Protein AF-A0A382UZP8-F1 (afdb_monomer)

Structure (mmCIF, N/CA/C/O backbone):
data_AF-A0A382UZP8-F1
#
_entry.id   AF-A0A382UZP8-F1
#
loop_
_atom_site.group_PDB
_atom_site.id
_atom_site.type_symbol
_atom_site.label_atom_id
_atom_site.label_alt_id
_atom_site.label_comp_id
_atom_site.label_asym_id
_atom_site.label_entity_id
_atom_site.label_seq_id
_atom_site.pdbx_PDB_ins_code
_atom_site.Cartn_x
_atom_site.Cartn_y
_atom_site.Cartn_z
_atom_site.occupancy
_atom_site.B_iso_or_equiv
_atom_site.auth_seq_id
_atom_site.auth_comp_id
_atom_site.auth_asym_id
_atom_site.auth_atom_id
_atom_site.pdbx_PDB_model_num
ATOM 1 N N . ARG A 1 1 ? -20.992 -8.681 -18.036 1.00 63.59 1 ARG A N 1
ATOM 2 C CA . ARG A 1 1 ? -21.407 -8.002 -19.292 1.00 63.59 1 ARG A CA 1
ATOM 3 C C . ARG A 1 1 ? -20.476 -8.303 -20.474 1.00 63.59 1 ARG A C 1
ATOM 5 O O . ARG A 1 1 ? -20.989 -8.377 -21.576 1.00 63.59 1 ARG A O 1
ATOM 12 N N . TYR A 1 2 ? -19.179 -8.567 -20.270 1.00 78.81 2 TYR A N 1
ATOM 13 C CA . TYR A 1 2 ? -18.220 -8.864 -21.356 1.00 78.81 2 TYR A CA 1
ATOM 14 C C . TYR A 1 2 ? -17.790 -10.336 -21.468 1.00 78.81 2 TYR A C 1
ATOM 16 O O . TYR A 1 2 ? -16.870 -10.645 -22.210 1.00 78.81 2 TYR A O 1
ATOM 24 N N . SER A 1 3 ? -18.442 -11.258 -20.752 1.00 71.94 3 SER A N 1
ATOM 25 C CA . SER A 1 3 ? -18.090 -12.687 -20.781 1.00 71.94 3 SER A CA 1
ATOM 26 C C . SER A 1 3 ? -18.208 -13.309 -22.175 1.00 71.94 3 SER A C 1
ATOM 28 O O . SER A 1 3 ? -17.442 -14.199 -22.498 1.00 71.94 3 SER A O 1
ATOM 30 N N . HIS A 1 4 ? -19.106 -12.791 -23.016 1.00 79.94 4 HIS A N 1
ATOM 31 C CA . HIS A 1 4 ? -19.279 -13.215 -24.409 1.00 79.94 4 HIS A CA 1
ATOM 32 C C . HIS A 1 4 ? -18.134 -12.793 -25.347 1.00 79.94 4 HIS A C 1
ATOM 34 O O . HIS A 1 4 ? -18.096 -13.238 -26.487 1.00 79.94 4 HIS A O 1
ATOM 40 N N . LEU A 1 5 ? -17.242 -11.900 -24.904 1.00 82.94 5 LEU A N 1
ATOM 41 C CA . LEU A 1 5 ? -16.055 -11.491 -25.662 1.00 82.94 5 LEU A CA 1
ATOM 42 C C . LEU A 1 5 ? -14.826 -12.330 -25.306 1.00 82.94 5 LEU A C 1
ATOM 44 O O . LEU A 1 5 ? -13.782 -12.160 -25.928 1.00 82.94 5 LEU A O 1
ATOM 48 N N . VAL A 1 6 ? -14.924 -13.185 -24.286 1.00 75.38 6 VAL A N 1
ATOM 49 C CA . VAL A 1 6 ? -13.841 -14.081 -23.887 1.00 75.38 6 VAL A CA 1
ATOM 50 C C . VAL A 1 6 ? -13.961 -15.336 -24.751 1.00 75.38 6 VAL A C 1
ATOM 52 O O . VAL A 1 6 ? -14.982 -16.013 -24.649 1.00 75.38 6 VAL A O 1
ATOM 55 N N . PRO A 1 7 ? -12.973 -15.641 -25.611 1.00 80.69 7 PRO A N 1
ATOM 56 C CA . PRO A 1 7 ? -12.988 -16.872 -26.392 1.00 80.69 7 PRO A CA 1
ATOM 57 C C . PRO A 1 7 ? -13.075 -18.092 -25.472 1.00 80.69 7 PRO A C 1
ATOM 59 O O . PRO A 1 7 ? -12.427 -18.108 -24.425 1.00 80.69 7 PRO A O 1
ATOM 62 N N . ASP A 1 8 ? -13.805 -19.130 -25.881 1.00 70.56 8 ASP A N 1
ATOM 63 C CA . ASP A 1 8 ? -13.913 -20.386 -25.117 1.00 70.56 8 ASP A CA 1
ATOM 64 C C . ASP A 1 8 ? -12.532 -21.030 -24.865 1.00 70.56 8 ASP A C 1
ATOM 66 O O . ASP A 1 8 ? -12.305 -21.706 -23.862 1.00 70.56 8 ASP A O 1
ATOM 70 N N . GLU A 1 9 ? -11.575 -20.747 -25.751 1.00 70.62 9 GLU A N 1
ATOM 71 C CA . GLU A 1 9 ? -10.178 -21.187 -25.703 1.00 70.62 9 GLU A CA 1
ATOM 72 C C . GLU A 1 9 ? -9.324 -20.451 -24.656 1.00 70.62 9 GLU A C 1
ATOM 74 O O . GLU A 1 9 ? -8.222 -20.894 -24.336 1.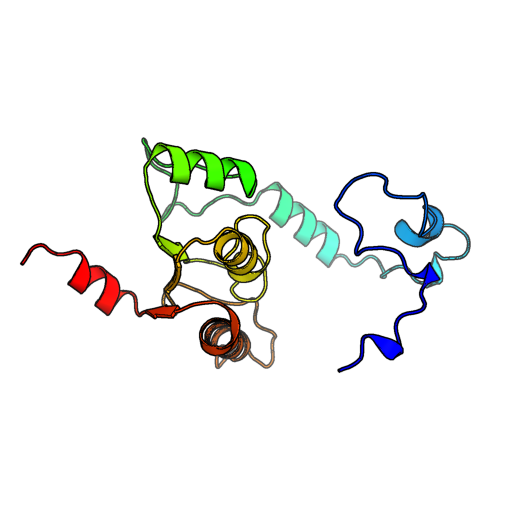00 70.62 9 GLU A O 1
ATOM 79 N N . ALA A 1 10 ? -9.802 -19.330 -24.102 1.00 66.44 10 ALA A N 1
ATOM 80 C CA . ALA A 1 10 ? -9.034 -18.502 -23.166 1.00 66.44 10 ALA A CA 1
ATOM 81 C C . ALA A 1 10 ? -8.759 -19.196 -21.818 1.00 66.44 10 ALA A C 1
ATOM 83 O O . ALA A 1 10 ? -7.940 -18.713 -21.033 1.00 66.44 10 ALA A O 1
ATOM 84 N N . GLY A 1 11 ? -9.414 -20.335 -21.566 1.00 59.72 11 GLY A N 1
ATOM 85 C CA . GLY A 1 11 ? -9.249 -21.138 -20.363 1.00 59.72 11 GLY A CA 1
ATOM 86 C C . GLY A 1 11 ? -9.732 -20.432 -19.087 1.00 59.72 11 GLY A C 1
ATOM 87 O O . GLY A 1 11 ? -10.066 -19.243 -19.087 1.00 59.72 11 GLY A O 1
ATOM 88 N N . PRO A 1 12 ? -9.807 -21.150 -17.955 1.00 61.72 12 PRO A N 1
ATOM 89 C CA . PRO A 1 12 ? -10.037 -20.513 -16.664 1.00 61.72 12 PRO A CA 1
ATOM 90 C C . PRO A 1 12 ? -8.893 -19.535 -16.350 1.00 61.72 12 PRO A C 1
ATOM 92 O O . PRO A 1 12 ? -7.747 -19.764 -16.745 1.00 61.72 12 PRO A O 1
ATOM 95 N N . ARG A 1 13 ? -9.183 -18.451 -15.609 1.00 58.69 13 ARG A N 1
ATOM 96 C CA . ARG A 1 13 ? -8.131 -17.559 -15.086 1.00 58.69 13 ARG A CA 1
ATOM 97 C C . ARG A 1 13 ? -7.097 -18.421 -14.360 1.00 58.69 13 ARG A C 1
ATOM 99 O O . ARG A 1 13 ? -7.442 -19.078 -13.381 1.00 58.69 13 ARG A O 1
ATOM 106 N N . ARG A 1 14 ? -5.862 -18.446 -14.867 1.00 57.09 14 ARG A N 1
ATOM 107 C CA . ARG A 1 14 ? -4.804 -19.325 -14.357 1.00 57.09 14 ARG A CA 1
ATOM 108 C C . ARG A 1 14 ? -4.552 -19.052 -12.872 1.00 57.09 14 ARG A C 1
ATOM 110 O O . ARG A 1 14 ? -4.201 -17.935 -12.496 1.00 57.09 14 ARG A O 1
ATOM 117 N N . THR A 1 15 ? -4.694 -20.083 -12.047 1.00 51.75 15 THR A N 1
ATOM 118 C CA . THR A 1 15 ? -4.211 -20.125 -10.666 1.00 51.75 15 THR A CA 1
ATOM 119 C C . THR A 1 15 ? -2.762 -20.610 -10.673 1.00 51.75 15 THR A C 1
ATOM 121 O O . THR A 1 15 ? -2.522 -21.796 -10.844 1.00 51.75 15 THR A O 1
ATOM 124 N N . GLY A 1 16 ? -1.816 -19.681 -10.533 1.00 54.75 16 GLY A N 1
ATOM 125 C CA . GLY A 1 16 ? -0.499 -19.852 -9.893 1.00 54.75 16 GLY A CA 1
ATOM 126 C C . GLY A 1 16 ? 0.552 -20.854 -10.403 1.00 54.75 16 GLY A C 1
ATOM 127 O O . GLY A 1 16 ? 1.731 -20.554 -10.248 1.00 54.75 16 GLY A O 1
ATOM 128 N N . GLU A 1 17 ? 0.215 -21.999 -10.995 1.00 50.22 17 GLU A N 1
ATOM 129 C CA . GLU A 1 17 ? 1.195 -23.063 -11.268 1.00 50.22 17 GLU A CA 1
ATOM 130 C C . GLU A 1 17 ? 1.449 -23.271 -12.767 1.00 50.22 17 GLU A C 1
ATOM 132 O O . GLU A 1 17 ? 0.524 -23.414 -13.565 1.00 50.22 17 GLU A O 1
ATOM 137 N N . GLY A 1 18 ? 2.736 -23.275 -13.138 1.00 58.25 18 GLY A N 1
ATOM 138 C CA . GLY A 1 18 ? 3.211 -23.439 -14.514 1.00 58.25 18 GLY A CA 1
ATOM 139 C C . GLY A 1 18 ? 3.329 -22.119 -15.276 1.00 58.25 18 GLY A C 1
ATOM 140 O O . GLY A 1 18 ? 2.550 -21.846 -16.192 1.00 58.25 18 GLY A O 1
ATOM 141 N N . ARG A 1 19 ? 4.315 -21.280 -14.918 1.00 61.03 19 ARG A N 1
ATOM 142 C CA . ARG A 1 19 ? 4.732 -20.196 -15.820 1.00 61.03 19 ARG A CA 1
ATOM 143 C C . ARG A 1 19 ? 5.369 -20.846 -17.046 1.00 61.03 19 ARG A C 1
ATOM 145 O O . ARG A 1 19 ? 6.418 -21.462 -16.929 1.00 61.03 19 ARG A O 1
ATOM 152 N N . ASP A 1 20 ? 4.690 -20.729 -18.179 1.00 77.50 20 ASP A N 1
ATOM 153 C CA . ASP A 1 20 ? 5.266 -21.003 -19.494 1.00 77.50 20 ASP A CA 1
ATOM 154 C C . ASP A 1 20 ? 6.422 -20.019 -19.762 1.00 77.50 20 ASP A C 1
ATOM 156 O O . ASP A 1 20 ? 6.470 -18.936 -19.166 1.00 77.50 20 ASP A O 1
ATOM 160 N N . ASP A 1 21 ? 7.328 -20.358 -20.677 1.00 83.44 21 ASP A N 1
ATOM 161 C CA . ASP A 1 21 ? 8.541 -19.586 -20.997 1.00 83.44 21 ASP A CA 1
ATOM 162 C C . ASP A 1 21 ? 8.251 -18.288 -21.776 1.00 83.44 21 ASP A C 1
ATOM 164 O O . ASP A 1 21 ? 9.155 -17.613 -22.278 1.00 83.44 21 ASP A O 1
ATOM 168 N N . TRP A 1 22 ? 6.977 -17.903 -21.856 1.00 86.44 22 TRP A N 1
ATOM 169 C CA . TRP A 1 22 ? 6.502 -16.668 -22.455 1.00 86.44 22 TRP A CA 1
ATOM 170 C C . TRP A 1 22 ? 6.195 -15.589 -21.391 1.00 86.44 22 TRP A C 1
ATOM 172 O O . TRP A 1 22 ? 5.441 -15.847 -20.448 1.00 86.44 22 TRP A O 1
ATOM 182 N N . PRO A 1 23 ? 6.668 -14.335 -21.558 1.00 91.44 23 PRO A N 1
ATOM 183 C CA . PRO A 1 23 ? 7.509 -13.860 -22.659 1.00 91.44 23 PRO A CA 1
ATOM 184 C C . PRO A 1 23 ? 8.939 -14.431 -22.634 1.00 91.44 23 PRO A C 1
ATOM 186 O O . PRO A 1 23 ? 9.450 -14.709 -21.539 1.00 91.44 23 PRO A O 1
ATOM 189 N N . PRO A 1 24 ? 9.607 -14.529 -23.807 1.00 91.50 24 PRO A N 1
ATOM 190 C CA . PRO A 1 24 ? 10.943 -15.106 -23.918 1.00 91.50 24 PRO A CA 1
ATOM 191 C C . PRO A 1 24 ? 11.944 -14.402 -23.006 1.00 91.50 24 PRO A C 1
ATOM 193 O O . PRO A 1 24 ? 11.830 -13.201 -22.746 1.00 91.50 24 PRO A O 1
ATOM 196 N N . GLU A 1 25 ? 12.956 -15.133 -22.546 1.00 91.12 25 GLU A N 1
ATOM 197 C CA . GLU A 1 25 ? 13.968 -14.603 -21.628 1.00 91.12 25 GLU A CA 1
ATOM 198 C C . GLU A 1 25 ? 14.681 -13.363 -22.177 1.00 91.12 25 GLU A C 1
ATOM 200 O O . GLU A 1 25 ? 14.767 -12.358 -21.477 1.00 91.12 25 GLU A O 1
ATOM 205 N N . GLU A 1 26 ? 15.089 -13.376 -23.448 1.00 94.12 26 GLU A N 1
ATOM 206 C CA . GLU A 1 26 ? 15.739 -12.226 -24.095 1.00 94.12 26 GLU A CA 1
ATOM 207 C C . GLU A 1 26 ? 14.855 -10.970 -24.075 1.00 94.12 26 GLU A C 1
ATOM 209 O O . GLU A 1 26 ? 15.340 -9.852 -23.903 1.00 94.12 26 GLU A O 1
ATOM 214 N N . PHE A 1 27 ? 13.533 -11.137 -24.185 1.00 94.38 27 PHE A N 1
ATOM 215 C CA . PHE A 1 27 ? 12.594 -10.023 -24.085 1.00 94.38 27 PHE A CA 1
ATOM 216 C C . PHE A 1 27 ? 12.446 -9.519 -22.646 1.00 94.38 27 PHE A C 1
ATOM 218 O O . PHE A 1 27 ? 12.318 -8.308 -22.433 1.00 94.38 27 PHE A O 1
ATOM 225 N N . ARG A 1 28 ? 12.428 -10.430 -21.662 1.00 90.62 28 ARG A N 1
ATOM 226 C CA . ARG A 1 28 ? 12.340 -10.094 -20.230 1.00 90.62 28 ARG A CA 1
ATOM 227 C C . ARG A 1 28 ? 13.584 -9.342 -19.768 1.00 90.62 28 ARG A C 1
ATOM 229 O O . ARG A 1 28 ? 13.453 -8.322 -19.101 1.00 90.62 28 ARG A O 1
ATOM 236 N N . SER A 1 29 ? 14.752 -9.814 -20.186 1.00 91.31 29 SER A N 1
ATOM 237 C CA . SER A 1 29 ? 16.057 -9.251 -19.835 1.00 91.31 29 SER A CA 1
ATOM 238 C C . SER A 1 29 ? 16.488 -8.096 -20.743 1.00 91.31 29 SER A C 1
ATOM 240 O O . SER A 1 29 ? 17.526 -7.496 -20.492 1.00 91.31 29 SER A O 1
ATOM 242 N N . LYS A 1 30 ? 15.707 -7.775 -21.787 1.00 94.19 30 LYS A N 1
ATOM 243 C CA . LYS A 1 30 ? 16.022 -6.735 -22.782 1.00 94.19 30 LYS A CA 1
ATOM 244 C C . LYS A 1 30 ? 17.411 -6.931 -23.397 1.00 94.19 30 LYS A C 1
ATOM 246 O O . LYS A 1 30 ? 18.209 -6.006 -23.477 1.00 94.19 30 LYS A O 1
ATOM 251 N N . THR A 1 31 ? 17.696 -8.153 -23.834 1.00 93.88 31 THR A N 1
ATOM 252 C CA . THR A 1 31 ? 18.952 -8.534 -24.494 1.00 93.88 31 THR A CA 1
ATOM 253 C C . THR A 1 31 ? 18.719 -8.912 -25.959 1.00 93.88 31 THR A C 1
ATOM 255 O O . THR A 1 31 ? 17.582 -8.961 -26.439 1.00 93.88 31 THR A O 1
ATOM 258 N N . GLY A 1 32 ? 19.812 -9.140 -26.696 1.00 93.31 32 GLY A N 1
ATOM 259 C CA . GLY A 1 32 ? 19.768 -9.563 -28.096 1.00 93.31 32 GLY A CA 1
ATOM 260 C C . GLY A 1 32 ? 18.970 -8.582 -28.969 1.00 93.31 32 GLY A C 1
ATOM 261 O O . GLY A 1 32 ? 19.260 -7.383 -28.938 1.00 93.31 32 GLY A O 1
ATOM 262 N N . PRO A 1 33 ? 17.954 -9.044 -29.723 1.00 95.56 33 PRO A N 1
ATOM 263 C CA . PRO A 1 33 ? 17.168 -8.184 -30.610 1.00 95.56 33 PRO A CA 1
ATOM 264 C C . PRO A 1 33 ? 16.283 -7.166 -29.868 1.00 95.56 33 PRO A C 1
ATOM 266 O O . PRO A 1 33 ? 15.733 -6.271 -30.502 1.00 95.56 33 PRO A O 1
ATOM 269 N N . TYR A 1 34 ? 16.132 -7.280 -28.544 1.00 95.38 34 TYR A N 1
ATOM 270 C CA . TYR A 1 34 ? 15.295 -6.390 -27.732 1.00 95.38 34 TYR A CA 1
ATOM 271 C C . TYR A 1 34 ? 16.090 -5.338 -26.951 1.00 95.38 34 TYR A C 1
ATOM 273 O O . TYR A 1 34 ? 15.494 -4.616 -26.151 1.00 95.38 34 TYR A O 1
ATOM 281 N N . ALA A 1 35 ? 17.408 -5.247 -27.156 1.00 93.19 35 ALA A N 1
ATOM 282 C CA . ALA A 1 35 ? 18.282 -4.349 -26.399 1.00 93.19 35 ALA A CA 1
ATOM 283 C C . ALA A 1 35 ? 17.848 -2.875 -26.474 1.00 93.19 35 ALA A C 1
ATOM 285 O O . ALA A 1 35 ? 17.867 -2.176 -25.465 1.00 93.19 35 ALA A O 1
ATOM 286 N N . GLU A 1 36 ? 17.360 -2.422 -27.631 1.00 93.25 36 GLU A N 1
ATOM 287 C CA . GLU A 1 36 ? 16.877 -1.044 -27.826 1.00 93.25 36 GLU A CA 1
ATOM 288 C C . GLU A 1 36 ? 15.594 -0.718 -27.038 1.00 93.25 36 GLU A C 1
ATOM 290 O O . GLU A 1 36 ? 15.249 0.448 -26.870 1.00 93.25 36 GLU A O 1
ATOM 295 N N . LEU A 1 37 ? 14.884 -1.735 -26.533 1.00 93.25 37 LEU A N 1
ATOM 296 C CA . LEU A 1 37 ? 13.712 -1.567 -25.666 1.00 93.25 37 LEU A CA 1
ATOM 297 C C . LEU A 1 37 ? 14.088 -1.489 -24.177 1.00 93.25 37 LEU A C 1
ATOM 299 O O . LEU A 1 37 ? 13.204 -1.328 -23.330 1.00 93.25 37 LEU A O 1
ATOM 303 N N . GLY A 1 38 ? 15.365 -1.689 -23.843 1.00 88.38 38 GLY A N 1
ATOM 304 C CA . GLY A 1 38 ? 15.884 -1.547 -22.490 1.00 88.38 38 GLY A CA 1
ATOM 305 C C . GLY A 1 38 ? 15.865 -0.092 -22.032 1.00 88.38 38 GLY A C 1
ATOM 306 O O . GLY A 1 38 ? 16.021 0.834 -22.826 1.00 88.38 38 GLY A O 1
ATOM 307 N N . ARG A 1 39 ? 15.673 0.123 -20.728 1.00 86.06 39 ARG A N 1
ATOM 308 C CA . ARG A 1 39 ? 15.877 1.453 -20.144 1.00 86.06 39 ARG A CA 1
ATOM 309 C C . ARG A 1 39 ? 17.372 1.800 -20.196 1.00 86.06 39 ARG A C 1
ATOM 311 O O . ARG A 1 39 ? 18.177 0.924 -19.881 1.00 86.06 39 ARG A O 1
ATOM 318 N N . PRO A 1 40 ? 17.752 3.036 -20.569 1.00 83.06 40 PRO A N 1
ATOM 319 C CA . PRO A 1 40 ? 19.132 3.490 -20.439 1.00 83.06 40 PRO A CA 1
ATOM 320 C C . PRO A 1 40 ? 19.599 3.376 -18.986 1.00 83.06 40 PRO A C 1
ATOM 322 O O . PRO A 1 40 ? 18.831 3.693 -18.080 1.00 83.06 40 PRO A O 1
ATOM 325 N N . GLN A 1 41 ? 20.845 2.948 -18.784 1.00 75.31 41 GLN A N 1
ATOM 326 C CA . GLN A 1 41 ? 21.467 2.939 -17.462 1.00 75.31 41 GLN A CA 1
ATOM 327 C C . GLN A 1 41 ? 21.897 4.365 -17.098 1.00 75.31 41 GLN A C 1
ATOM 329 O O . GLN A 1 41 ? 22.638 5.006 -17.848 1.00 75.31 41 GLN A O 1
ATOM 334 N N . GLU A 1 42 ? 21.452 4.860 -15.950 1.00 78.38 42 GLU A N 1
ATOM 335 C CA . GLU A 1 42 ? 21.761 6.197 -15.441 1.00 78.38 42 GLU A CA 1
ATOM 336 C C . GLU A 1 42 ? 22.582 6.093 -14.145 1.00 78.38 42 GLU A C 1
ATOM 338 O O . GLU A 1 42 ? 22.467 5.129 -13.396 1.00 78.38 42 GLU A O 1
ATOM 343 N N . ALA A 1 43 ? 23.385 7.112 -13.817 1.00 67.69 43 ALA A N 1
ATOM 344 C CA . ALA A 1 43 ? 24.147 7.136 -12.557 1.00 67.69 43 ALA A CA 1
ATOM 345 C C . ALA A 1 43 ? 23.246 7.065 -11.303 1.00 67.69 43 ALA A C 1
ATOM 347 O O . ALA A 1 43 ? 23.660 6.565 -10.259 1.00 67.69 43 ALA A O 1
ATOM 348 N N . ARG A 1 44 ? 21.986 7.513 -11.423 1.00 69.00 44 ARG A N 1
ATOM 349 C CA . ARG A 1 44 ? 20.951 7.366 -10.388 1.00 69.00 44 ARG A CA 1
ATOM 350 C C . ARG A 1 44 ? 20.737 5.902 -9.992 1.00 69.00 44 ARG A C 1
ATOM 352 O O . ARG A 1 44 ? 20.344 5.638 -8.861 1.00 69.00 44 ARG A O 1
ATOM 359 N N . ASP A 1 45 ? 21.000 4.963 -10.893 1.00 75.31 45 ASP A N 1
ATOM 360 C CA . ASP A 1 45 ? 20.758 3.549 -10.644 1.00 75.31 45 ASP A CA 1
ATOM 361 C C . ASP A 1 45 ? 21.763 2.979 -9.627 1.00 75.31 45 ASP A C 1
ATOM 363 O O . ASP A 1 45 ? 21.369 2.203 -8.768 1.00 75.31 45 ASP A O 1
ATOM 367 N N . GLU A 1 46 ? 23.026 3.425 -9.617 1.00 80.44 46 GLU A N 1
ATOM 368 C CA . GLU A 1 46 ? 24.015 2.994 -8.609 1.00 80.44 46 GLU A CA 1
ATOM 369 C C . GLU A 1 46 ? 23.668 3.503 -7.203 1.00 80.44 46 GLU A C 1
ATOM 371 O O . GLU A 1 46 ? 23.777 2.781 -6.210 1.00 80.44 46 GLU A O 1
ATOM 376 N N . GLU A 1 47 ? 23.228 4.760 -7.109 1.00 83.31 47 GLU A N 1
ATOM 377 C CA . GLU A 1 47 ? 22.749 5.341 -5.855 1.00 83.31 47 GLU A CA 1
ATOM 378 C C . GLU A 1 47 ? 21.479 4.647 -5.362 1.00 83.31 47 GLU A C 1
ATOM 380 O O . GLU A 1 47 ? 21.369 4.341 -4.173 1.00 83.31 47 GLU A O 1
ATOM 385 N N . PHE A 1 48 ? 20.552 4.353 -6.272 1.00 82.94 48 PHE A N 1
ATOM 386 C CA . PHE A 1 48 ? 19.358 3.589 -5.956 1.00 82.94 48 PHE A CA 1
ATOM 387 C C . PHE A 1 48 ? 19.718 2.202 -5.411 1.00 82.94 48 PHE A C 1
ATOM 389 O O . PHE A 1 48 ? 19.246 1.842 -4.335 1.00 82.94 48 PHE A O 1
ATOM 396 N N . GLU A 1 49 ? 20.609 1.458 -6.070 1.00 85.81 49 GLU A N 1
ATOM 397 C CA . GLU A 1 49 ? 21.055 0.139 -5.600 1.00 85.81 49 GLU A CA 1
ATOM 398 C C . GLU A 1 49 ? 21.734 0.200 -4.225 1.00 85.81 49 GLU A C 1
ATOM 400 O O . GLU A 1 49 ? 21.470 -0.646 -3.364 1.00 85.81 49 GLU A O 1
ATOM 405 N N . ARG A 1 50 ? 22.547 1.232 -3.964 1.00 88.06 50 ARG A N 1
ATOM 406 C CA . ARG A 1 50 ? 23.131 1.464 -2.635 1.00 88.06 50 ARG A CA 1
ATOM 407 C C . ARG A 1 50 ? 22.044 1.669 -1.582 1.00 88.06 50 ARG A C 1
ATOM 409 O O . ARG A 1 50 ? 22.045 0.969 -0.575 1.00 88.06 50 ARG A O 1
ATOM 416 N N . ILE A 1 51 ? 21.088 2.570 -1.829 1.00 87.69 51 ILE A N 1
ATOM 417 C CA . ILE A 1 51 ? 19.964 2.827 -0.912 1.00 87.69 51 ILE A CA 1
ATOM 418 C C . ILE A 1 51 ? 19.180 1.538 -0.664 1.00 87.69 51 ILE A C 1
ATOM 420 O O . ILE A 1 51 ? 18.859 1.213 0.473 1.00 87.69 51 ILE A O 1
ATOM 424 N N . ILE A 1 52 ? 18.884 0.772 -1.711 1.00 86.38 52 ILE A N 1
ATOM 425 C CA . ILE A 1 52 ? 18.142 -0.485 -1.605 1.00 86.38 52 ILE A CA 1
ATOM 426 C C . ILE A 1 52 ? 18.903 -1.518 -0.767 1.00 86.38 52 ILE A C 1
ATOM 428 O O . ILE A 1 52 ? 18.261 -2.250 -0.015 1.00 86.38 52 ILE A O 1
ATOM 432 N N . THR A 1 53 ? 20.227 -1.569 -0.884 1.00 89.00 53 THR A N 1
ATOM 433 C CA . THR A 1 53 ? 21.082 -2.531 -0.174 1.00 89.00 53 THR A CA 1
ATOM 434 C C . THR A 1 53 ? 21.303 -2.142 1.286 1.00 89.00 53 THR A C 1
ATOM 436 O O . THR A 1 53 ? 21.310 -3.002 2.162 1.00 89.00 53 THR A O 1
ATOM 439 N N . GLU A 1 54 ? 21.469 -0.850 1.558 1.00 92.06 54 GLU A N 1
ATOM 440 C CA . GLU A 1 54 ? 21.838 -0.333 2.879 1.00 92.06 54 GLU A CA 1
ATOM 441 C C . GLU A 1 54 ? 20.634 0.125 3.712 1.00 92.06 54 GLU A C 1
ATOM 443 O O . GLU A 1 54 ? 20.793 0.418 4.899 1.00 92.06 54 GLU A O 1
ATOM 448 N N . ARG A 1 55 ? 19.428 0.195 3.126 1.00 90.69 55 ARG A N 1
ATOM 449 C CA . ARG A 1 55 ? 18.230 0.654 3.843 1.00 90.69 55 ARG A CA 1
ATOM 450 C C . ARG A 1 55 ? 17.976 -0.172 5.099 1.00 90.69 55 ARG A C 1
ATOM 452 O O . ARG A 1 55 ? 18.066 -1.400 5.106 1.00 90.69 55 ARG A O 1
ATOM 459 N N . ARG A 1 56 ? 17.539 0.525 6.141 1.00 91.88 56 ARG A N 1
ATOM 460 C CA . ARG A 1 56 ? 17.068 -0.050 7.399 1.00 91.88 56 ARG A CA 1
ATOM 461 C C . ARG A 1 56 ? 15.764 0.618 7.812 1.00 91.88 56 ARG A C 1
ATOM 463 O O . ARG A 1 56 ? 15.394 1.658 7.269 1.00 91.88 56 ARG A O 1
ATOM 470 N N . VAL A 1 57 ? 15.070 -0.008 8.756 1.00 91.94 57 VAL A N 1
ATOM 471 C CA . VAL A 1 57 ? 13.998 0.663 9.496 1.00 91.94 57 VAL A CA 1
ATOM 472 C C . VAL A 1 57 ? 14.638 1.789 10.311 1.00 91.94 57 VAL A C 1
ATOM 474 O O . VAL A 1 57 ? 15.737 1.604 10.829 1.00 91.94 57 VAL A O 1
ATOM 477 N N . ILE A 1 58 ? 13.998 2.958 10.347 1.00 92.38 58 ILE A N 1
ATOM 478 C CA . ILE A 1 58 ? 14.492 4.106 11.117 1.00 92.38 58 ILE A CA 1
ATOM 479 C C . ILE A 1 58 ? 14.369 3.830 12.618 1.00 92.38 58 ILE A C 1
ATOM 481 O O . ILE A 1 58 ? 13.451 3.124 13.033 1.00 92.38 58 ILE A O 1
ATOM 485 N N . ASP A 1 59 ? 15.250 4.433 13.413 1.00 94.75 59 ASP A N 1
ATOM 486 C CA . ASP A 1 59 ? 15.350 4.181 14.856 1.00 94.75 59 ASP A CA 1
ATOM 487 C C . ASP A 1 59 ? 14.019 4.410 15.601 1.00 94.75 59 ASP A C 1
ATOM 489 O O . ASP A 1 59 ? 13.668 3.633 16.484 1.00 94.75 59 ASP A O 1
ATOM 493 N N . ASP A 1 60 ? 13.234 5.419 15.197 1.00 94.31 60 ASP A N 1
ATOM 494 C CA . ASP A 1 60 ? 11.953 5.777 15.832 1.00 94.31 60 ASP A CA 1
ATOM 495 C C . ASP A 1 60 ? 10.892 4.663 15.779 1.00 94.31 60 ASP A C 1
ATOM 497 O O . ASP A 1 60 ? 9.946 4.669 16.568 1.00 94.31 60 ASP A O 1
ATOM 501 N N . VAL A 1 61 ? 11.020 3.724 14.837 1.00 93.81 61 VAL A N 1
ATOM 502 C CA . VAL A 1 61 ? 10.086 2.601 14.650 1.00 93.81 61 VAL A CA 1
ATOM 503 C C . VAL A 1 61 ? 10.822 1.271 14.475 1.00 93.81 61 VAL A C 1
ATOM 505 O O . VAL A 1 61 ? 10.313 0.357 13.820 1.00 93.81 61 VAL A O 1
ATOM 508 N N . GLU A 1 62 ? 12.036 1.150 15.023 1.00 96.06 62 GLU A N 1
ATOM 509 C CA . GLU A 1 62 ? 12.762 -0.120 15.005 1.00 96.06 62 GLU A CA 1
ATOM 510 C C . GLU A 1 62 ? 11.963 -1.190 15.784 1.00 96.06 62 GLU A C 1
ATOM 512 O O . GLU A 1 62 ? 11.484 -0.912 16.889 1.00 96.06 62 GLU A O 1
ATOM 517 N N . PRO A 1 63 ? 11.789 -2.409 15.230 1.00 95.62 63 PRO A N 1
ATOM 518 C CA . PRO A 1 63 ? 11.043 -3.462 15.908 1.00 95.62 63 PRO A CA 1
ATOM 519 C C . PRO A 1 63 ? 11.629 -3.784 17.285 1.00 95.62 63 PRO A C 1
ATOM 521 O O . PRO A 1 63 ? 12.825 -4.051 17.425 1.00 95.62 63 PRO A O 1
ATOM 524 N N . SER A 1 64 ? 10.766 -3.802 18.293 1.00 95.81 64 SER A N 1
ATOM 525 C CA . SER A 1 64 ? 11.097 -4.151 19.671 1.00 95.81 64 SER A CA 1
ATOM 526 C C . SER A 1 64 ? 10.913 -5.646 19.945 1.00 95.81 64 SER A C 1
ATOM 528 O O . SER A 1 64 ? 10.425 -6.417 19.114 1.00 95.81 64 SER A O 1
ATOM 530 N N . GLU A 1 65 ? 11.304 -6.089 21.142 1.00 95.88 65 GLU A N 1
ATOM 531 C CA . GLU A 1 65 ? 11.053 -7.465 21.572 1.00 95.88 65 GLU A CA 1
ATOM 532 C C . GLU A 1 65 ? 9.545 -7.773 21.563 1.00 95.88 65 GLU A C 1
ATOM 534 O O . GLU A 1 65 ? 8.746 -7.072 22.180 1.00 95.88 65 GLU A O 1
ATOM 539 N N . GLY A 1 66 ? 9.158 -8.840 20.857 1.00 93.38 66 GLY A N 1
ATOM 540 C CA . GLY A 1 66 ? 7.760 -9.250 20.683 1.00 93.38 66 GLY A CA 1
ATOM 541 C C . GLY A 1 66 ? 7.142 -8.826 19.347 1.00 93.38 66 GLY A C 1
ATOM 542 O O . GLY A 1 66 ? 6.195 -9.483 18.886 1.00 93.38 66 GLY A O 1
ATOM 543 N N . ASP A 1 67 ? 7.715 -7.826 18.673 1.00 95.62 67 ASP A N 1
ATOM 544 C CA . ASP A 1 67 ? 7.279 -7.424 17.338 1.00 95.62 67 ASP A CA 1
ATOM 545 C C . ASP A 1 67 ? 7.552 -8.524 16.312 1.00 95.62 67 ASP A C 1
ATOM 547 O O . ASP A 1 67 ? 8.484 -9.323 16.425 1.00 95.62 67 ASP A O 1
ATOM 551 N N . GLN A 1 68 ? 6.684 -8.599 15.305 1.00 95.12 68 GLN A N 1
ATOM 552 C CA . GLN A 1 68 ? 6.774 -9.603 14.251 1.00 95.12 68 GLN A CA 1
ATOM 553 C C . GLN A 1 68 ? 7.171 -8.929 12.945 1.00 95.12 68 GLN A C 1
ATOM 555 O O . GLN A 1 68 ? 6.452 -8.068 12.441 1.00 95.12 68 GLN A O 1
ATOM 560 N N . VAL A 1 69 ? 8.297 -9.356 12.376 1.00 95.00 69 VAL A N 1
ATOM 561 C CA . VAL A 1 69 ? 8.755 -8.900 11.061 1.00 95.00 69 VAL A CA 1
ATOM 562 C C . VAL A 1 69 ? 8.266 -9.883 10.002 1.00 95.00 69 VAL A C 1
ATOM 564 O O . VAL A 1 69 ? 8.558 -11.076 10.070 1.00 95.00 69 VAL A O 1
ATOM 567 N N . ILE A 1 70 ? 7.511 -9.375 9.031 1.00 93.94 70 ILE A N 1
ATOM 568 C CA . ILE A 1 70 ? 6.859 -10.162 7.980 1.00 93.94 70 ILE A CA 1
ATOM 569 C C . ILE A 1 70 ? 7.555 -9.934 6.640 1.00 93.94 70 ILE A C 1
ATOM 571 O O . ILE A 1 70 ? 7.826 -8.794 6.265 1.00 93.94 70 ILE A O 1
ATOM 575 N N . PHE A 1 71 ? 7.772 -11.015 5.888 1.00 91.81 71 PHE A N 1
ATOM 576 C CA . PHE A 1 71 ? 8.324 -10.952 4.529 1.00 91.81 71 PHE A CA 1
ATOM 577 C C . PHE A 1 71 ? 7.291 -11.166 3.419 1.00 91.81 71 PHE A C 1
ATOM 579 O O . PHE A 1 71 ? 7.485 -10.670 2.310 1.00 91.81 71 PHE A O 1
ATOM 586 N N . ASP A 1 72 ? 6.220 -11.909 3.701 1.00 95.31 72 ASP A N 1
ATOM 587 C CA . ASP A 1 72 ? 5.222 -12.305 2.710 1.00 95.31 72 ASP A CA 1
ATOM 588 C C . ASP A 1 72 ? 3.809 -12.385 3.310 1.00 95.31 72 ASP A C 1
ATOM 590 O O . ASP A 1 72 ? 3.604 -12.404 4.530 1.00 95.31 72 ASP A O 1
ATOM 594 N N . GLY A 1 73 ? 2.813 -12.430 2.428 1.00 95.06 73 GLY A N 1
ATOM 595 C CA . GLY A 1 73 ? 1.409 -12.521 2.805 1.00 95.06 73 GLY A CA 1
ATOM 596 C C . GLY A 1 73 ? 1.092 -13.758 3.636 1.00 95.06 73 GLY A C 1
ATOM 597 O O . GLY A 1 73 ? 0.259 -13.685 4.539 1.00 95.06 73 GLY A O 1
ATOM 598 N N . ASP A 1 74 ? 1.694 -14.904 3.342 1.00 97.12 74 ASP A N 1
ATOM 599 C CA . ASP A 1 74 ? 1.343 -16.163 4.000 1.00 97.12 74 ASP A CA 1
ATOM 600 C C . ASP A 1 74 ? 1.848 -16.209 5.446 1.00 97.12 74 ASP A C 1
ATOM 602 O O . ASP A 1 74 ? 1.167 -16.747 6.323 1.00 97.12 74 ASP A O 1
ATOM 606 N N . GLN A 1 75 ? 3.007 -15.608 5.722 1.00 97.81 75 GLN A N 1
ATOM 607 C CA . GLN A 1 75 ? 3.517 -15.386 7.074 1.00 97.81 75 GLN A CA 1
ATOM 608 C C . GLN A 1 75 ? 2.552 -14.531 7.887 1.00 97.81 75 GLN A C 1
ATOM 610 O O . GLN A 1 75 ? 2.172 -14.938 8.987 1.00 97.81 75 GLN A O 1
ATOM 615 N N . LEU A 1 76 ? 2.104 -13.400 7.330 1.00 98.19 76 LEU A N 1
ATOM 616 C CA . LEU A 1 76 ? 1.133 -12.541 8.002 1.00 98.19 76 LEU A CA 1
ATOM 617 C C . LEU A 1 76 ? -0.181 -13.287 8.258 1.00 98.19 76 LEU A C 1
ATOM 619 O O . LEU A 1 76 ? -0.671 -13.289 9.380 1.00 98.19 76 LEU A O 1
ATOM 623 N N . HIS A 1 77 ? -0.725 -13.980 7.255 1.00 98.19 77 HIS A N 1
ATOM 624 C CA . HIS A 1 77 ? -1.972 -14.734 7.401 1.00 98.19 77 HIS A CA 1
ATOM 625 C C . HIS A 1 77 ? -1.892 -15.778 8.525 1.00 98.19 77 HIS A C 1
ATOM 627 O O . HIS A 1 77 ? -2.770 -15.819 9.388 1.00 98.19 77 HIS A O 1
ATOM 633 N N . ARG A 1 78 ? -0.819 -16.582 8.565 1.00 98.06 78 ARG A N 1
ATOM 634 C CA . ARG A 1 78 ? -0.608 -17.574 9.634 1.00 98.06 78 ARG A CA 1
ATOM 635 C C . ARG A 1 78 ? -0.519 -16.923 11.010 1.00 98.06 78 ARG A C 1
ATOM 637 O O . ARG A 1 78 ? -1.102 -17.446 11.958 1.00 98.06 78 ARG A O 1
ATOM 644 N N . LEU A 1 79 ? 0.189 -15.798 11.115 1.00 98.00 79 LEU A N 1
ATOM 645 C CA . LEU A 1 79 ? 0.329 -15.057 12.365 1.00 98.00 79 LEU A CA 1
ATOM 646 C C . LEU A 1 79 ? -1.026 -14.553 12.873 1.00 98.00 79 LEU A C 1
ATOM 648 O O . LEU A 1 79 ? -1.361 -14.760 14.036 1.00 98.00 79 LEU A O 1
ATOM 652 N N . LEU A 1 80 ? -1.806 -13.916 11.999 1.00 98.25 80 LEU A N 1
ATOM 653 C CA . LEU A 1 80 ? -3.115 -13.366 12.344 1.00 98.25 80 LEU A CA 1
ATOM 654 C C . LEU A 1 80 ? -4.110 -14.465 12.707 1.00 98.25 80 LEU A C 1
ATOM 656 O O . LEU A 1 80 ? -4.820 -14.335 13.698 1.00 98.25 80 LEU A O 1
ATOM 660 N N . HIS A 1 81 ? -4.111 -15.572 11.958 1.00 98.06 81 HIS A N 1
ATOM 661 C CA . HIS A 1 81 ? -4.927 -16.744 12.266 1.00 98.06 81 HIS A CA 1
ATOM 662 C C . HIS A 1 81 ? -4.586 -17.321 13.645 1.00 98.06 81 HIS A C 1
ATOM 664 O O . HIS A 1 81 ? -5.479 -17.579 14.443 1.00 98.06 81 HIS A O 1
ATOM 670 N N . ALA A 1 82 ? -3.297 -17.487 13.961 1.00 98.12 82 ALA A N 1
ATOM 671 C CA . ALA A 1 82 ? -2.863 -18.005 15.259 1.00 98.12 82 ALA A CA 1
ATOM 672 C C . ALA A 1 82 ? -3.209 -17.079 16.439 1.00 98.12 82 ALA A C 1
ATOM 674 O O . ALA A 1 82 ? -3.306 -17.552 17.569 1.00 98.12 82 ALA A O 1
ATOM 675 N N . ARG A 1 83 ? -3.369 -15.775 16.186 1.00 97.38 83 ARG A N 1
ATOM 676 C CA . ARG A 1 83 ? -3.708 -14.757 17.192 1.00 97.38 83 ARG A CA 1
ATOM 677 C C . ARG A 1 83 ? -5.189 -14.373 17.207 1.00 97.38 83 ARG A C 1
ATOM 679 O O . ARG A 1 83 ? -5.552 -13.496 17.979 1.00 97.38 83 ARG A 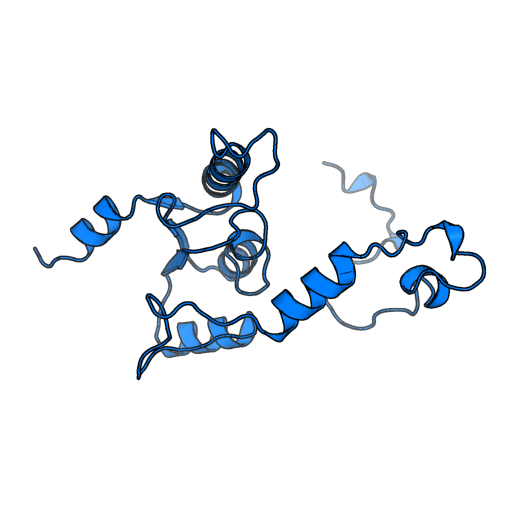O 1
ATOM 686 N N . GLU A 1 84 ? -6.009 -14.985 16.352 1.00 98.06 84 GLU A N 1
ATOM 687 C CA . GLU A 1 84 ? -7.427 -14.639 16.174 1.00 98.06 84 GLU A CA 1
ATOM 688 C C . GLU A 1 84 ? -7.644 -13.134 15.897 1.00 98.06 84 GLU A C 1
ATOM 690 O O . GLU A 1 84 ? -8.567 -12.508 16.414 1.00 98.06 84 GLU A O 1
ATOM 695 N N . VAL A 1 85 ? -6.770 -12.538 15.076 1.00 98.06 85 VAL A N 1
ATOM 696 C CA . VAL A 1 85 ? -6.854 -11.125 14.670 1.00 98.06 85 VAL A CA 1
ATOM 697 C C . VAL A 1 85 ? -7.558 -11.010 13.322 1.00 98.06 85 VAL A C 1
ATOM 699 O O . VAL A 1 85 ? -7.143 -11.631 12.342 1.00 98.06 85 VAL A O 1
ATOM 702 N N . TYR A 1 86 ? -8.589 -10.166 13.265 1.00 97.69 86 TYR A N 1
ATOM 703 C CA . TYR A 1 86 ? -9.437 -9.980 12.079 1.00 97.69 86 TYR A CA 1
ATOM 704 C C . TYR A 1 86 ? -9.272 -8.607 11.416 1.00 97.69 86 TYR A C 1
ATOM 706 O O . TYR A 1 86 ? -9.481 -8.489 10.209 1.00 97.69 86 TYR A O 1
ATOM 714 N N . THR A 1 87 ? -8.866 -7.591 12.183 1.00 97.75 87 THR A N 1
ATOM 715 C CA . THR A 1 87 ? -8.736 -6.203 11.721 1.00 97.75 87 THR A CA 1
ATOM 716 C C . THR A 1 87 ? -7.273 -5.779 11.654 1.00 97.75 87 THR A C 1
ATOM 718 O O . THR A 1 87 ? -6.510 -5.997 12.594 1.00 97.75 87 THR A O 1
ATOM 721 N N . LEU A 1 88 ? -6.887 -5.158 10.542 1.00 98.12 88 LEU A N 1
ATOM 722 C CA . LEU A 1 88 ? -5.536 -4.690 10.260 1.00 98.12 88 LEU A CA 1
ATOM 723 C C . LEU A 1 88 ? -5.531 -3.184 10.035 1.00 98.12 88 LEU A C 1
ATOM 725 O O . LEU A 1 88 ? -6.171 -2.690 9.107 1.00 98.12 88 LEU A O 1
ATOM 729 N N . PHE A 1 89 ? -4.746 -2.480 10.845 1.00 98.12 89 PHE A N 1
ATOM 730 C CA . PHE A 1 89 ? -4.449 -1.068 10.649 1.00 98.12 89 PHE A CA 1
ATOM 731 C C . PHE A 1 89 ? -3.134 -0.929 9.884 1.00 98.12 89 PHE A C 1
ATOM 733 O O . PHE A 1 89 ? -2.094 -1.417 10.323 1.00 98.12 89 PHE A O 1
ATOM 740 N N . TYR A 1 90 ? -3.188 -0.281 8.726 1.00 98.25 90 TYR A N 1
ATOM 741 C CA . TYR A 1 90 ? -2.035 -0.039 7.868 1.00 98.25 90 TYR A CA 1
ATOM 742 C C . TYR A 1 90 ? -1.522 1.389 8.040 1.00 98.25 90 TYR A C 1
ATOM 744 O O . TYR A 1 90 ? -2.297 2.345 7.983 1.00 98.25 90 TYR A O 1
ATOM 752 N N . VAL A 1 91 ? -0.203 1.505 8.204 1.00 97.31 91 VAL A N 1
ATOM 753 C CA . VAL A 1 91 ? 0.553 2.760 8.333 1.00 97.31 91 VAL A CA 1
ATOM 754 C C . VAL A 1 91 ? 1.833 2.688 7.492 1.00 97.31 91 VAL A C 1
ATOM 756 O O . VAL A 1 91 ? 2.240 1.603 7.066 1.00 97.31 91 VAL A O 1
ATOM 759 N N . GLY A 1 92 ? 2.506 3.820 7.288 1.00 95.00 92 GLY A N 1
ATOM 760 C CA . GLY A 1 92 ? 3.832 3.881 6.670 1.00 95.00 92 GLY A CA 1
ATOM 761 C C . GLY A 1 92 ? 3.806 4.205 5.176 1.00 95.00 92 GLY A C 1
ATOM 762 O O . GLY A 1 92 ? 3.021 5.027 4.716 1.00 95.00 92 GLY A O 1
ATOM 763 N N . PHE A 1 93 ? 4.716 3.614 4.401 1.00 94.62 93 PHE A N 1
ATOM 764 C CA . PHE A 1 93 ? 4.948 4.008 3.009 1.00 94.62 93 PHE A CA 1
ATOM 765 C C . PHE A 1 93 ? 5.255 2.815 2.084 1.00 94.62 93 PHE A C 1
ATOM 767 O O . PHE A 1 93 ? 5.799 1.794 2.495 1.00 94.62 93 PHE A O 1
ATOM 774 N N . ALA A 1 94 ? 4.934 2.879 0.791 1.00 96.12 94 ALA A N 1
ATOM 775 C CA . ALA A 1 94 ? 4.182 3.944 0.128 1.00 96.12 94 ALA A CA 1
ATOM 776 C C . ALA A 1 94 ? 2.713 3.546 -0.093 1.00 96.12 94 ALA A C 1
ATOM 778 O O . ALA A 1 94 ? 2.439 2.416 -0.514 1.00 96.12 94 ALA A O 1
ATOM 779 N N . ALA A 1 95 ? 1.786 4.479 0.137 1.00 96.62 95 ALA A N 1
ATOM 780 C CA . ALA A 1 95 ? 0.339 4.300 -0.013 1.00 96.62 95 ALA A CA 1
ATOM 781 C C . ALA A 1 95 ? -0.038 3.746 -1.395 1.00 96.62 95 ALA A C 1
ATOM 783 O O . ALA A 1 95 ? -0.743 2.751 -1.499 1.00 96.62 95 ALA A O 1
ATOM 784 N N . ASN A 1 96 ? 0.523 4.332 -2.457 1.00 96.62 96 ASN A N 1
ATOM 785 C CA . ASN A 1 96 ? 0.317 3.936 -3.853 1.00 96.62 96 ASN A CA 1
ATOM 786 C C . ASN A 1 96 ? 1.094 2.675 -4.274 1.00 96.62 96 ASN A C 1
ATOM 788 O O . ASN A 1 96 ? 0.965 2.231 -5.413 1.00 96.62 96 ASN A O 1
ATOM 792 N N . MET A 1 97 ? 1.908 2.088 -3.391 1.00 96.31 97 MET A N 1
ATOM 793 C CA . MET A 1 97 ? 2.729 0.912 -3.690 1.00 96.31 97 MET A CA 1
ATOM 794 C C . MET A 1 97 ? 2.555 -0.162 -2.621 1.00 96.31 97 MET A C 1
ATOM 796 O O . MET A 1 97 ? 1.574 -0.900 -2.665 1.00 96.31 97 MET A O 1
ATOM 800 N N . CYS A 1 98 ? 3.503 -0.281 -1.687 1.00 95.69 98 CYS A N 1
ATOM 801 C CA . CYS A 1 98 ? 3.603 -1.415 -0.779 1.00 95.69 98 CYS A CA 1
ATOM 802 C C . CYS A 1 98 ? 2.354 -1.606 0.081 1.00 95.69 98 CYS A C 1
ATOM 804 O O . CYS A 1 98 ? 1.874 -2.733 0.187 1.00 95.69 98 CYS A O 1
ATOM 806 N N . VAL A 1 99 ? 1.816 -0.517 0.636 1.00 97.69 99 VAL A N 1
ATOM 807 C CA . VAL A 1 99 ? 0.657 -0.558 1.539 1.00 97.69 99 VAL A CA 1
ATOM 808 C C . VAL A 1 99 ? -0.559 -1.164 0.834 1.00 97.69 99 VAL A C 1
ATOM 810 O O . VAL A 1 99 ? -1.214 -2.046 1.383 1.00 97.69 99 VAL A O 1
ATOM 813 N N . LEU A 1 100 ? -0.826 -0.760 -0.410 1.00 96.81 100 LEU A N 1
ATOM 814 C CA . LEU A 1 100 ? -1.962 -1.260 -1.187 1.00 96.81 100 LEU A CA 1
ATOM 815 C C . LEU A 1 100 ? -1.709 -2.617 -1.862 1.00 96.81 100 LEU A C 1
ATOM 817 O O . LEU A 1 100 ? -2.623 -3.444 -1.915 1.00 96.81 100 LEU A O 1
ATOM 821 N N . HIS A 1 101 ? -0.509 -2.835 -2.412 1.00 96.75 101 HIS A N 1
ATOM 822 C CA . HIS A 1 101 ? -0.287 -3.817 -3.484 1.00 96.75 101 HIS A CA 1
ATOM 823 C C . HIS A 1 101 ? 0.657 -4.975 -3.150 1.00 96.75 101 HIS A C 1
ATOM 825 O O . HIS A 1 101 ? 0.762 -5.899 -3.959 1.00 96.75 101 HIS A O 1
ATOM 831 N N . ARG A 1 102 ? 1.357 -4.967 -2.006 1.00 96.38 102 ARG A N 1
ATOM 832 C CA . ARG A 1 102 ? 2.072 -6.181 -1.571 1.00 96.38 102 ARG A CA 1
ATOM 833 C C . ARG A 1 102 ? 1.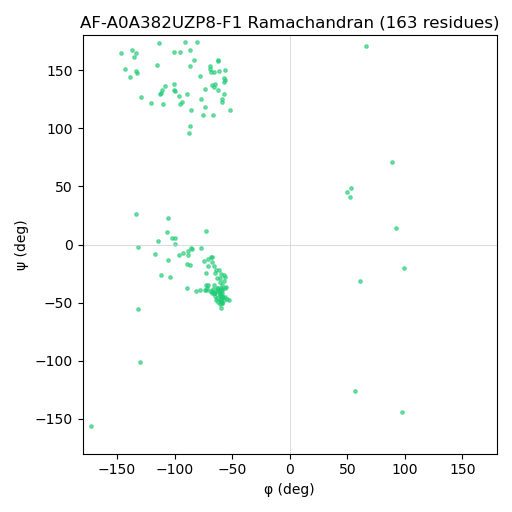073 -7.312 -1.326 1.00 96.38 102 ARG A C 1
ATOM 835 O O . ARG A 1 102 ? -0.104 -7.079 -1.069 1.00 96.38 102 ARG A O 1
ATOM 842 N N . ASP A 1 103 ? 1.550 -8.544 -1.379 1.00 96.94 103 ASP A N 1
ATOM 843 C CA . ASP A 1 103 ? 0.772 -9.744 -1.050 1.00 96.94 103 ASP A CA 1
ATOM 844 C C . ASP A 1 103 ? 0.365 -9.809 0.438 1.00 96.94 103 ASP A C 1
ATOM 846 O O . ASP A 1 103 ? -0.591 -10.497 0.786 1.00 96.94 103 ASP A O 1
ATOM 850 N N . TYR A 1 104 ? 1.037 -9.042 1.301 1.00 97.12 104 TYR A N 1
ATOM 851 C CA . TYR A 1 104 ? 0.624 -8.709 2.674 1.00 97.12 104 TYR A CA 1
ATOM 852 C C . TYR A 1 104 ? -0.024 -7.311 2.805 1.00 97.12 104 TYR A C 1
ATOM 854 O O . TYR A 1 104 ? -0.306 -6.850 3.911 1.00 97.12 104 TYR A O 1
ATOM 862 N N . GLY A 1 105 ? -0.243 -6.610 1.691 1.00 97.75 105 GLY A N 1
ATOM 863 C CA . GLY A 1 105 ? -0.875 -5.291 1.631 1.00 97.75 105 GLY A CA 1
ATOM 864 C C . GLY A 1 105 ? -2.402 -5.353 1.696 1.00 97.75 105 GLY A C 1
ATOM 865 O O . GLY A 1 105 ? -3.010 -6.426 1.636 1.00 97.75 105 GLY A O 1
ATOM 866 N N . MET A 1 106 ? -3.035 -4.182 1.774 1.00 98.50 106 MET A N 1
ATOM 867 C CA . MET A 1 106 ? -4.471 -4.041 2.032 1.00 98.50 106 MET A CA 1
ATOM 868 C C . MET A 1 106 ? -5.341 -4.833 1.056 1.00 98.50 106 MET A C 1
ATOM 870 O O . MET A 1 106 ? -6.244 -5.539 1.488 1.00 98.50 106 MET A O 1
ATOM 874 N N . ARG A 1 107 ? -5.077 -4.764 -0.257 1.00 98.12 107 ARG A N 1
ATOM 875 C CA . ARG A 1 107 ? -5.921 -5.446 -1.257 1.00 98.12 107 ARG A CA 1
ATOM 876 C C . ARG A 1 107 ? -5.844 -6.967 -1.134 1.00 98.12 107 ARG A C 1
ATOM 878 O O . ARG A 1 107 ? -6.865 -7.641 -1.232 1.00 98.12 107 ARG A O 1
ATOM 885 N N . ALA A 1 108 ? -4.644 -7.503 -0.920 1.00 97.94 108 ALA A N 1
ATOM 886 C CA . ALA A 1 108 ? -4.434 -8.940 -0.785 1.00 97.94 108 ALA A CA 1
ATOM 887 C C . ALA A 1 108 ? -5.032 -9.477 0.524 1.00 97.94 108 ALA A C 1
ATOM 889 O O . ALA A 1 108 ? -5.667 -10.531 0.526 1.00 97.94 108 ALA A O 1
ATOM 890 N N . MET A 1 109 ? -4.897 -8.728 1.622 1.00 98.38 109 MET A N 1
ATOM 891 C CA . MET A 1 109 ? -5.477 -9.108 2.910 1.00 98.38 109 MET A CA 1
ATOM 892 C C . MET A 1 109 ? -7.003 -8.942 2.928 1.00 98.38 109 MET A C 1
ATOM 894 O O . MET A 1 109 ? -7.698 -9.851 3.376 1.00 98.38 109 MET A O 1
ATOM 898 N N . ALA A 1 110 ? -7.555 -7.887 2.325 1.00 98.12 110 ALA A N 1
ATOM 899 C CA . ALA A 1 110 ? -9.000 -7.761 2.116 1.00 98.12 110 ALA A CA 1
ATOM 900 C C . ALA A 1 110 ? -9.560 -8.930 1.288 1.00 98.12 110 ALA A C 1
ATOM 902 O O . ALA A 1 110 ? -10.586 -9.509 1.635 1.00 98.12 110 ALA A O 1
ATOM 903 N N . ALA A 1 111 ? -8.854 -9.354 0.232 1.00 97.31 111 ALA A N 1
ATOM 904 C CA . ALA A 1 111 ? -9.250 -10.510 -0.577 1.00 97.31 111 ALA A CA 1
ATOM 905 C C . ALA A 1 111 ? -9.232 -11.841 0.202 1.00 97.31 111 ALA A C 1
ATOM 907 O O . ALA A 1 111 ? -9.912 -12.788 -0.189 1.00 97.31 111 ALA A O 1
ATOM 908 N N . ARG A 1 112 ? -8.480 -11.912 1.308 1.00 96.94 112 ARG A N 1
ATOM 909 C CA . ARG A 1 112 ? -8.481 -13.040 2.253 1.00 96.94 112 ARG A CA 1
ATOM 910 C C . ARG A 1 112 ? -9.570 -12.932 3.326 1.00 96.94 112 ARG A C 1
ATOM 912 O O . ARG A 1 112 ? -9.717 -13.862 4.111 1.00 96.94 112 ARG A O 1
ATOM 919 N N . GLY A 1 113 ? -10.336 -11.841 3.346 1.00 97.25 113 GLY A N 1
ATOM 920 C CA . GLY A 1 113 ? -11.446 -11.621 4.274 1.00 97.25 113 GLY A CA 1
ATOM 921 C C . GLY A 1 113 ? -11.081 -10.879 5.560 1.00 97.25 113 GLY A C 1
ATOM 922 O O . GLY A 1 113 ? -11.880 -10.899 6.489 1.00 97.25 113 GLY A O 1
ATOM 923 N N . TYR A 1 114 ? -9.906 -10.246 5.635 1.00 98.50 114 TYR A N 1
ATOM 924 C CA . TYR A 1 114 ? -9.562 -9.365 6.755 1.00 98.50 114 TYR A CA 1
ATOM 925 C C . TYR A 1 114 ? -10.235 -8.000 6.612 1.00 98.50 114 TYR A C 1
ATOM 927 O O . TYR A 1 114 ? -10.305 -7.456 5.506 1.00 98.50 114 TYR A O 1
ATOM 935 N N . ASP A 1 115 ? -10.635 -7.408 7.735 1.00 98.19 115 ASP A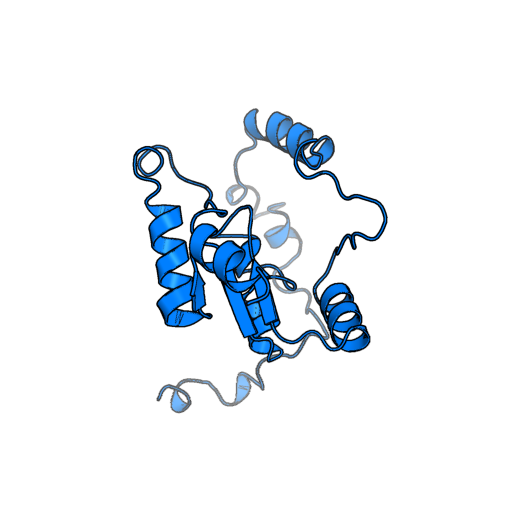 N 1
ATOM 936 C CA . ASP A 1 115 ? -11.007 -5.998 7.779 1.00 98.19 115 ASP A CA 1
ATOM 937 C C . ASP A 1 115 ? -9.732 -5.162 7.690 1.00 98.19 115 ASP A C 1
ATOM 939 O O . ASP A 1 115 ? -8.853 -5.252 8.547 1.00 98.19 115 ASP A O 1
ATOM 943 N N . VAL A 1 116 ? -9.606 -4.352 6.642 1.00 98.56 116 VAL A N 1
ATOM 944 C CA . VAL A 1 116 ? -8.425 -3.508 6.433 1.00 98.56 116 VAL A CA 1
ATOM 945 C C . VAL A 1 116 ? -8.785 -2.037 6.587 1.00 98.56 116 VAL A C 1
ATOM 947 O O . VAL A 1 116 ? -9.750 -1.540 5.999 1.00 98.56 116 VAL A O 1
ATOM 950 N N . VAL A 1 117 ? -7.987 -1.339 7.386 1.00 98.44 117 VAL A N 1
ATOM 951 C CA . VAL A 1 117 ? -8.175 0.068 7.724 1.00 98.44 117 VAL A CA 1
ATOM 952 C C . VAL A 1 117 ? -6.867 0.809 7.484 1.00 98.44 117 VAL A C 1
ATOM 954 O O . VAL A 1 117 ? -5.820 0.413 7.990 1.00 98.44 117 VAL A O 1
ATOM 957 N N . LEU A 1 118 ? -6.907 1.891 6.715 1.00 98.62 118 LEU A N 1
ATOM 958 C CA . LEU A 1 118 ? -5.762 2.777 6.529 1.00 98.62 118 LEU A CA 1
ATOM 959 C C . LEU A 1 118 ? -5.754 3.874 7.599 1.00 98.62 118 LEU A C 1
ATOM 961 O O . LEU A 1 118 ? -6.739 4.595 7.744 1.00 98.62 118 LEU A O 1
ATOM 965 N N . VAL A 1 119 ? -4.631 4.079 8.285 1.00 98.44 119 VAL A N 1
ATOM 966 C CA . VAL A 1 119 ? -4.433 5.275 9.117 1.00 98.44 119 VAL A CA 1
ATOM 967 C C . VAL A 1 119 ? -3.865 6.373 8.218 1.00 98.44 119 VAL A C 1
ATOM 969 O O . VAL A 1 119 ? -2.676 6.392 7.884 1.00 98.44 119 VAL A O 1
ATOM 972 N N . ARG A 1 120 ? -4.757 7.229 7.712 1.00 97.81 120 ARG A N 1
ATOM 973 C CA . ARG A 1 120 ? -4.489 8.066 6.526 1.00 97.81 120 ARG A CA 1
ATOM 974 C C . ARG A 1 120 ? -3.529 9.225 6.780 1.00 97.81 120 ARG A C 1
ATOM 976 O O . ARG A 1 120 ? -2.889 9.681 5.844 1.00 97.81 120 ARG A O 1
ATOM 983 N N . ASP A 1 121 ? -3.429 9.690 8.020 1.00 97.50 121 ASP A N 1
ATOM 984 C CA . ASP A 1 121 ? -2.484 10.723 8.463 1.00 97.50 121 ASP A CA 1
ATOM 985 C C . ASP A 1 121 ? -1.129 10.148 8.915 1.00 97.50 121 ASP A C 1
ATOM 987 O O . ASP A 1 121 ? -0.174 10.901 9.078 1.00 97.50 121 ASP A O 1
ATOM 991 N N . ALA A 1 122 ? -1.016 8.821 9.039 1.00 97.25 122 ALA A N 1
ATOM 992 C CA . ALA A 1 122 ? 0.228 8.097 9.314 1.00 97.25 122 ALA A CA 1
ATOM 993 C C . ALA A 1 122 ? 0.773 7.364 8.071 1.00 97.25 122 ALA A C 1
ATOM 995 O O . ALA A 1 122 ? 1.505 6.378 8.186 1.00 97.25 122 ALA A O 1
ATOM 996 N N . THR A 1 123 ? 0.389 7.810 6.872 1.00 96.69 123 THR A N 1
ATOM 997 C CA . THR A 1 123 ? 0.761 7.179 5.601 1.00 96.69 123 THR A CA 1
ATOM 998 C C . THR A 1 123 ? 1.102 8.225 4.539 1.00 96.69 123 THR A C 1
ATOM 1000 O O . THR A 1 123 ? 0.447 9.259 4.450 1.00 96.69 123 THR A O 1
ATOM 1003 N N . SER A 1 124 ? 2.085 7.935 3.683 1.00 97.12 124 SER A N 1
ATOM 1004 C CA . SER A 1 124 ? 2.4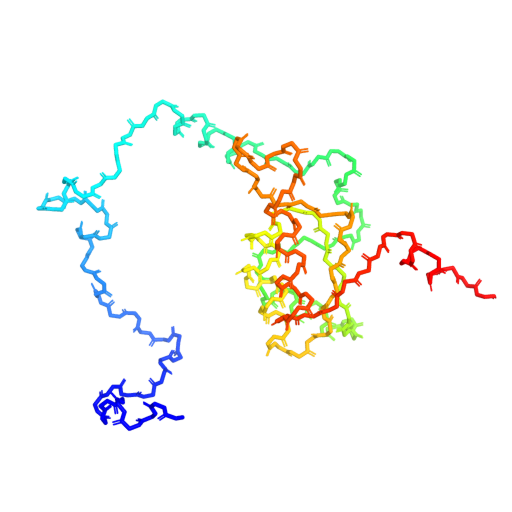20 8.759 2.513 1.00 97.12 124 SER A CA 1
ATOM 1005 C C . SER A 1 124 ? 2.603 7.916 1.252 1.00 97.12 124 SER A C 1
ATOM 1007 O O . SER A 1 124 ? 2.988 6.746 1.308 1.00 97.12 124 SER A O 1
ATOM 1009 N N . ALA A 1 125 ? 2.286 8.483 0.090 1.00 97.69 125 ALA A N 1
ATOM 1010 C CA . ALA A 1 125 ? 2.625 7.919 -1.213 1.00 97.69 125 ALA A CA 1
ATOM 1011 C C . ALA A 1 125 ? 4.027 8.364 -1.658 1.00 97.69 125 ALA A C 1
ATOM 1013 O O . ALA A 1 125 ? 4.608 9.294 -1.102 1.00 97.69 125 ALA A O 1
ATOM 1014 N N . ILE A 1 126 ? 4.559 7.724 -2.704 1.00 96.88 126 ILE A N 1
ATOM 1015 C CA . ILE A 1 126 ? 5.657 8.334 -3.462 1.00 96.88 126 ILE A CA 1
ATOM 1016 C C . ILE A 1 126 ? 5.062 9.443 -4.324 1.00 96.88 126 ILE A C 1
ATOM 1018 O O . ILE A 1 126 ? 4.313 9.156 -5.262 1.00 96.88 126 ILE A O 1
ATOM 1022 N N . GLU A 1 127 ? 5.405 10.679 -3.979 1.00 97.44 127 GLU A N 1
ATOM 1023 C CA . GLU A 1 127 ? 5.030 11.880 -4.718 1.00 97.44 127 GLU A CA 1
ATOM 1024 C C . GLU A 1 127 ? 5.969 12.144 -5.900 1.00 97.44 127 GLU A C 1
ATOM 1026 O O . GLU A 1 127 ? 7.114 11.685 -5.942 1.00 97.44 127 GLU A O 1
ATOM 1031 N N . MET A 1 128 ? 5.469 12.917 -6.858 1.00 95.88 128 MET A N 1
ATOM 1032 C CA . MET A 1 128 ? 6.232 13.478 -7.965 1.00 95.88 128 MET A CA 1
ATOM 1033 C C . MET A 1 128 ? 6.574 14.941 -7.669 1.00 95.88 128 MET A C 1
ATOM 1035 O O . MET A 1 128 ? 6.005 15.557 -6.769 1.00 95.88 128 MET A O 1
ATOM 1039 N N . ALA A 1 129 ? 7.508 15.515 -8.430 1.00 96.75 129 ALA A N 1
ATOM 1040 C CA . ALA A 1 129 ? 7.953 16.895 -8.219 1.00 96.75 129 ALA A CA 1
ATOM 1041 C C . ALA A 1 129 ? 6.807 17.923 -8.294 1.00 96.75 129 ALA A C 1
ATOM 1043 O O . ALA A 1 129 ? 6.858 18.946 -7.623 1.00 96.75 129 ALA A O 1
ATOM 1044 N N . ASP A 1 130 ? 5.785 17.648 -9.100 1.00 97.38 130 ASP A N 1
ATOM 1045 C CA . ASP A 1 130 ? 4.594 18.475 -9.279 1.00 97.38 130 ASP A CA 1
ATOM 1046 C C . ASP A 1 130 ? 3.480 18.195 -8.257 1.00 97.38 130 ASP A C 1
ATOM 1048 O O . ASP A 1 130 ? 2.607 19.040 -8.085 1.00 97.38 130 ASP A O 1
ATOM 1052 N N . THR A 1 131 ? 3.508 17.055 -7.559 1.00 97.81 131 THR A N 1
ATOM 1053 C CA . THR A 1 131 ? 2.471 16.674 -6.581 1.00 97.81 131 THR A CA 1
ATOM 1054 C C . THR A 1 131 ? 2.923 16.797 -5.128 1.00 97.81 131 THR A C 1
ATOM 1056 O O . THR A 1 131 ? 2.083 16.767 -4.227 1.00 97.81 131 THR A O 1
ATOM 1059 N N . LEU A 1 132 ? 4.230 16.947 -4.891 1.00 96.62 132 LEU A N 1
ATOM 1060 C CA . LEU A 1 132 ? 4.838 16.924 -3.561 1.00 96.62 132 LEU A CA 1
ATOM 1061 C C . LEU A 1 132 ? 4.302 18.022 -2.637 1.00 96.62 132 LEU A C 1
ATOM 1063 O O . LEU A 1 132 ? 4.005 17.734 -1.481 1.00 96.62 132 LEU A O 1
ATOM 1067 N N . ASP A 1 133 ? 4.131 19.246 -3.141 1.00 97.06 133 ASP A N 1
ATOM 1068 C CA . ASP A 1 133 ? 3.728 20.395 -2.317 1.00 97.06 133 ASP A CA 1
ATOM 1069 C C . ASP A 1 133 ? 2.362 20.192 -1.642 1.00 97.06 133 ASP A C 1
ATOM 1071 O O . ASP A 1 133 ? 2.143 20.655 -0.523 1.00 97.06 133 ASP A O 1
ATOM 1075 N N . ASN A 1 134 ? 1.455 19.463 -2.300 1.00 96.81 134 ASN A N 1
ATOM 1076 C CA . ASN A 1 134 ? 0.092 19.220 -1.818 1.00 96.81 134 ASN A CA 1
ATOM 1077 C C . ASN A 1 134 ? -0.182 17.747 -1.474 1.00 96.81 134 ASN A C 1
ATOM 1079 O O . ASN A 1 134 ? -1.317 17.407 -1.131 1.00 96.81 134 ASN A O 1
ATOM 1083 N N . LEU A 1 135 ? 0.825 16.873 -1.587 1.00 97.56 135 LEU A N 1
ATOM 1084 C CA . LEU A 1 135 ? 0.712 15.422 -1.403 1.00 97.56 135 LEU A CA 1
ATOM 1085 C C . LEU A 1 135 ? -0.453 14.805 -2.200 1.00 97.56 135 LEU A C 1
ATOM 1087 O O . LEU A 1 135 ? -1.269 14.033 -1.679 1.00 97.56 135 LEU A O 1
ATOM 1091 N N . GLU A 1 136 ? -0.586 15.194 -3.470 1.00 98.38 136 GLU A N 1
ATOM 1092 C CA . GLU A 1 136 ? -1.781 14.866 -4.257 1.00 98.38 136 GLU A CA 1
ATOM 1093 C C . GLU A 1 136 ? -1.920 13.360 -4.505 1.00 98.38 136 GLU A C 1
ATOM 1095 O O . GLU A 1 136 ? -3.039 12.835 -4.493 1.00 98.38 136 GLU A O 1
ATOM 1100 N N . ILE A 1 137 ? -0.805 12.637 -4.672 1.00 98.38 137 ILE A N 1
ATOM 1101 C CA . ILE A 1 137 ? -0.825 11.183 -4.879 1.00 98.38 137 ILE A CA 1
ATOM 1102 C C . ILE A 1 137 ? -1.193 10.469 -3.580 1.00 98.38 137 ILE A C 1
ATOM 1104 O O . ILE A 1 137 ? -1.950 9.493 -3.606 1.00 98.38 137 ILE A O 1
ATOM 1108 N N . THR A 1 138 ? -0.731 10.966 -2.436 1.00 98.38 138 THR A N 1
ATOM 1109 C CA . THR A 1 138 ? -1.146 10.478 -1.117 1.00 98.38 138 THR A CA 1
ATOM 1110 C C . THR A 1 138 ? -2.654 10.631 -0.961 1.00 98.38 138 THR A C 1
ATOM 1112 O O . THR A 1 138 ? -3.349 9.649 -0.696 1.00 98.38 138 THR A O 1
ATOM 1115 N N . ALA A 1 139 ? -3.192 11.820 -1.242 1.00 98.06 139 ALA A N 1
ATOM 1116 C CA . ALA A 1 139 ? -4.627 12.075 -1.171 1.00 98.06 139 ALA A CA 1
ATOM 1117 C C . ALA A 1 139 ? -5.433 11.209 -2.159 1.00 98.06 139 ALA A C 1
ATOM 1119 O O . ALA A 1 139 ? -6.529 10.749 -1.835 1.00 98.06 139 ALA A O 1
ATOM 1120 N N . ALA A 1 140 ? -4.917 10.963 -3.365 1.00 98.19 140 ALA A N 1
ATOM 1121 C CA . ALA A 1 140 ? -5.540 10.055 -4.327 1.00 98.19 140 ALA A CA 1
ATOM 1122 C C . ALA A 1 140 ? -5.526 8.593 -3.847 1.00 98.19 140 ALA A C 1
ATOM 1124 O O . ALA A 1 140 ? -6.518 7.888 -4.014 1.00 98.19 140 ALA A O 1
ATOM 1125 N N . SER A 1 141 ? -4.443 8.155 -3.205 1.00 98.19 141 SER A N 1
ATOM 1126 C CA . SER A 1 141 ? -4.303 6.792 -2.672 1.00 98.19 141 SER A CA 1
ATOM 1127 C C . SER A 1 141 ? -5.254 6.531 -1.505 1.00 98.19 141 SER A C 1
ATOM 1129 O O . SER A 1 141 ? -5.864 5.468 -1.433 1.00 98.19 141 SER A O 1
ATOM 1131 N N . VAL A 1 142 ? -5.439 7.517 -0.620 1.00 98.38 142 VAL A N 1
ATOM 1132 C CA . VAL A 1 142 ? -6.439 7.446 0.459 1.00 98.38 142 VAL A CA 1
ATOM 1133 C C . VAL A 1 142 ? -7.846 7.296 -0.126 1.00 98.38 142 VAL A C 1
ATOM 1135 O O . VAL A 1 142 ? -8.599 6.427 0.305 1.00 98.38 142 VAL A O 1
ATOM 1138 N N . ARG A 1 143 ? -8.184 8.070 -1.166 1.00 98.25 143 ARG A N 1
ATOM 1139 C CA . ARG A 1 143 ? -9.481 7.949 -1.854 1.00 98.25 143 ARG A CA 1
ATOM 1140 C C . ARG A 1 143 ? -9.665 6.590 -2.529 1.00 98.25 143 ARG A C 1
ATOM 1142 O O . ARG A 1 143 ? -10.763 6.047 -2.493 1.00 98.25 143 ARG A O 1
ATOM 1149 N N . ASP A 1 144 ? -8.618 6.030 -3.134 1.00 97.88 144 ASP A N 1
ATOM 1150 C CA . ASP A 1 144 ? -8.661 4.679 -3.710 1.00 97.88 144 ASP A CA 1
ATOM 1151 C C . ASP A 1 144 ? -8.978 3.620 -2.640 1.00 97.88 144 ASP A C 1
ATOM 1153 O O . ASP A 1 144 ? -9.822 2.747 -2.862 1.00 97.88 144 ASP A O 1
ATOM 1157 N N . VAL A 1 145 ? -8.386 3.745 -1.446 1.00 98.19 145 VAL A N 1
ATOM 1158 C CA . VAL A 1 145 ? -8.730 2.888 -0.302 1.00 98.19 145 VAL A CA 1
ATOM 1159 C C . VAL A 1 145 ? -10.205 3.017 0.065 1.00 98.19 145 VAL A C 1
ATOM 1161 O O . VAL A 1 145 ? -10.904 2.004 0.089 1.00 98.19 145 VAL A O 1
ATOM 1164 N N . GLU A 1 146 ? -10.673 4.241 0.310 1.00 97.62 146 GLU A N 1
ATOM 1165 C CA . GLU A 1 146 ? -12.033 4.529 0.793 1.00 97.62 146 GLU A CA 1
ATOM 1166 C C . GLU A 1 146 ? -13.127 4.115 -0.198 1.00 97.62 146 GLU A C 1
ATOM 1168 O O . GLU A 1 146 ? -14.248 3.799 0.198 1.00 97.62 146 GLU A O 1
ATOM 1173 N N . VAL A 1 147 ? -12.815 4.118 -1.495 1.00 97.06 147 VAL A N 1
ATOM 1174 C CA . VAL A 1 147 ? -13.765 3.753 -2.551 1.00 97.06 147 VAL A CA 1
ATOM 1175 C C . VAL A 1 147 ? -13.732 2.259 -2.862 1.00 97.06 147 VAL A C 1
ATOM 1177 O O . VAL A 1 147 ? -14.770 1.681 -3.188 1.00 97.06 147 VAL A O 1
ATOM 1180 N N . GLY A 1 148 ? -12.552 1.637 -2.835 1.00 94.06 148 GLY A N 1
ATOM 1181 C CA . GLY A 1 148 ? -12.338 0.353 -3.502 1.00 94.06 148 GLY A CA 1
ATOM 1182 C C . GLY A 1 148 ? -11.657 -0.734 -2.681 1.00 94.06 148 GLY A C 1
ATOM 1183 O O . GLY A 1 148 ? -11.466 -1.826 -3.222 1.00 94.06 148 GLY A O 1
ATOM 1184 N N . VAL A 1 149 ? -11.251 -0.469 -1.436 1.00 95.75 149 VAL A N 1
ATOM 1185 C CA . VAL A 1 149 ? -10.458 -1.427 -0.645 1.00 95.75 149 VAL A CA 1
ATOM 1186 C C . VAL A 1 149 ? -11.006 -1.634 0.759 1.00 95.75 149 VAL A C 1
ATOM 1188 O O . VAL A 1 149 ? -11.256 -2.774 1.136 1.00 95.75 149 VAL A O 1
ATOM 1191 N N . GLY A 1 150 ? -11.170 -0.569 1.536 1.00 95.12 150 GLY A N 1
ATOM 1192 C CA . GLY A 1 150 ? -11.497 -0.667 2.955 1.00 95.12 150 GLY A CA 1
ATOM 1193 C C . GLY A 1 150 ? -11.804 0.692 3.569 1.00 95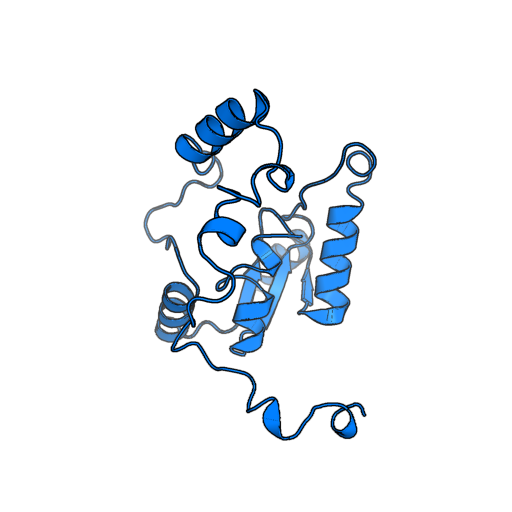.12 150 GLY A C 1
ATOM 1194 O O . GLY A 1 150 ? -12.182 1.629 2.869 1.00 95.12 150 GLY A O 1
ATOM 1195 N N . TYR A 1 151 ? -11.641 0.799 4.883 1.00 96.38 151 TYR A N 1
ATOM 1196 C CA . TYR A 1 151 ? -11.903 2.041 5.612 1.00 96.38 151 TYR A CA 1
ATOM 1197 C C . TYR A 1 151 ? -10.627 2.855 5.810 1.00 96.38 151 TYR A C 1
ATOM 1199 O O . TYR A 1 151 ? -9.513 2.350 5.657 1.00 96.38 151 TYR A O 1
ATOM 1207 N N . SER A 1 152 ? -10.788 4.118 6.197 1.00 98.00 152 SER A N 1
ATOM 1208 C CA . SER A 1 152 ? -9.686 4.949 6.663 1.00 98.00 152 SER A CA 1
ATOM 1209 C C . SER A 1 152 ? -10.061 5.672 7.960 1.00 98.00 152 SER A C 1
ATOM 1211 O O . SER A 1 152 ? -11.226 6.014 8.178 1.00 98.00 152 SER A O 1
ATOM 1213 N N . VAL A 1 153 ? -9.073 5.900 8.822 1.00 98.12 153 VAL A N 1
ATOM 1214 C CA . VAL A 1 153 ? -9.206 6.610 10.105 1.00 98.12 153 VAL A CA 1
ATOM 1215 C C . 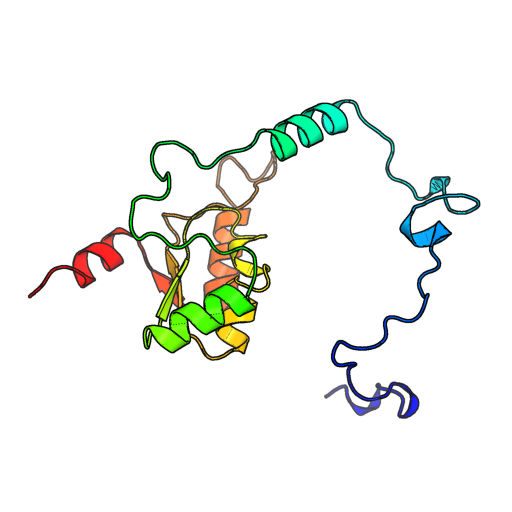VAL A 1 153 ? -8.061 7.602 10.282 1.00 98.12 153 VAL A C 1
ATOM 1217 O O . VAL A 1 153 ? -7.036 7.493 9.603 1.00 98.12 153 VAL A O 1
ATOM 1220 N N . LEU A 1 154 ? -8.231 8.571 11.182 1.00 98.19 154 LEU A N 1
ATOM 1221 C CA . LEU A 1 154 ? -7.123 9.390 11.672 1.00 98.19 154 LEU A CA 1
ATOM 1222 C C . LEU A 1 154 ? -6.449 8.703 12.860 1.00 98.19 154 LEU A C 1
ATOM 1224 O O . LEU A 1 154 ? -7.084 7.963 13.610 1.00 98.19 154 LEU A O 1
ATOM 1228 N N . THR A 1 155 ? -5.171 9.000 13.063 1.00 97.50 155 THR A N 1
ATOM 1229 C CA . THR A 1 155 ? -4.392 8.507 14.203 1.00 97.50 155 THR A CA 1
ATOM 1230 C C . THR A 1 155 ? -5.025 8.952 15.521 1.00 97.50 155 THR A C 1
ATOM 1232 O O . THR A 1 155 ? -5.088 8.166 16.460 1.00 97.50 155 THR A O 1
ATOM 1235 N N . GLY A 1 156 ? -5.561 10.179 15.575 1.00 96.56 156 GLY A N 1
ATOM 1236 C CA . GLY A 1 156 ? -6.281 10.693 16.745 1.00 96.56 156 GLY A CA 1
ATOM 1237 C C . GLY A 1 156 ? -7.501 9.847 17.119 1.00 96.56 156 GLY A C 1
ATOM 1238 O O . GLY A 1 156 ? -7.599 9.409 18.261 1.00 96.56 156 GLY A O 1
ATOM 1239 N N . ASP A 1 157 ? -8.367 9.549 16.144 1.00 95.75 157 ASP A N 1
ATOM 1240 C CA . ASP A 1 157 ? -9.566 8.723 16.356 1.00 95.75 157 ASP A CA 1
ATOM 1241 C C . ASP A 1 157 ? -9.189 7.302 16.808 1.00 95.75 157 ASP A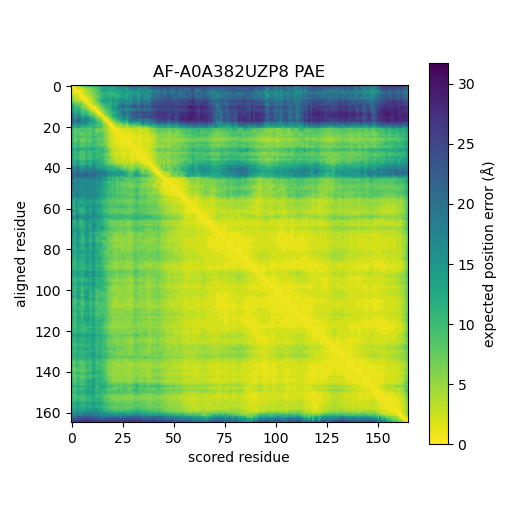 C 1
ATOM 1243 O O . ASP A 1 157 ? -9.831 6.715 17.680 1.00 95.75 157 ASP A O 1
ATOM 1247 N N . LEU A 1 158 ? -8.122 6.744 16.221 1.00 94.81 158 LEU A N 1
ATOM 1248 C CA . LEU A 1 158 ? -7.625 5.415 16.569 1.00 94.81 158 LEU A CA 1
ATOM 1249 C C . LEU A 1 158 ? -7.120 5.362 18.016 1.00 94.81 158 LEU A C 1
ATOM 1251 O O . LEU A 1 158 ? -7.500 4.453 18.751 1.00 94.81 158 LEU A O 1
ATOM 1255 N N . ILE A 1 159 ? -6.302 6.333 18.431 1.00 94.81 159 ILE A N 1
ATOM 1256 C CA . ILE A 1 159 ? -5.779 6.413 19.802 1.00 94.81 159 ILE A CA 1
ATOM 1257 C C . ILE A 1 159 ? -6.924 6.605 20.799 1.00 94.81 159 ILE A C 1
ATOM 1259 O O . ILE A 1 159 ? -6.981 5.886 21.791 1.00 94.81 159 ILE A O 1
ATOM 1263 N N . GLU A 1 160 ? -7.868 7.508 20.518 1.00 93.75 160 GLU A N 1
ATOM 1264 C CA . GLU A 1 160 ? -9.030 7.736 21.386 1.00 93.75 160 GLU A CA 1
ATOM 1265 C C . GLU A 1 160 ? -9.868 6.461 21.562 1.00 93.75 160 GLU A C 1
ATOM 1267 O O . GLU A 1 160 ? -10.308 6.157 22.667 1.00 93.75 160 GLU A O 1
ATOM 1272 N N . SER A 1 161 ? -10.032 5.667 20.499 1.00 89.69 161 SER A N 1
ATOM 1273 C CA . SER A 1 161 ? -10.779 4.404 20.558 1.00 89.69 161 SER A CA 1
ATOM 1274 C C . SER A 1 161 ? -10.081 3.277 21.332 1.00 89.69 161 SER A C 1
ATOM 1276 O O . SER A 1 161 ? -10.736 2.304 21.707 1.00 89.69 161 SER A O 1
ATOM 1278 N N . ALA A 1 162 ? -8.766 3.380 21.540 1.00 84.44 162 ALA A N 1
ATOM 1279 C CA . ALA A 1 162 ? -7.960 2.367 22.219 1.00 84.44 162 ALA A CA 1
ATOM 1280 C C . ALA A 1 162 ? -7.881 2.576 23.740 1.00 84.44 162 ALA A C 1
ATOM 1282 O O . ALA A 1 162 ? -7.527 1.644 24.467 1.00 84.44 162 ALA A O 1
ATOM 1283 N N . GLU A 1 163 ? -8.218 3.770 24.230 1.00 79.56 163 GLU A N 1
ATOM 1284 C CA . GLU A 1 163 ? -8.254 4.065 25.659 1.00 79.56 163 GLU A CA 1
ATOM 1285 C C . GLU A 1 163 ? -9.478 3.386 26.314 1.00 79.56 163 GLU A C 1
ATOM 1287 O O . GLU A 1 163 ? -10.590 3.441 25.777 1.00 79.56 163 GLU A O 1
ATOM 1292 N N . PRO A 1 164 ? -9.317 2.718 27.472 1.00 66.75 164 PRO A N 1
ATOM 1293 C CA . PRO A 1 164 ? -10.443 2.118 28.176 1.00 66.75 164 PRO A CA 1
ATOM 1294 C C . PRO A 1 164 ? -11.413 3.198 28.681 1.00 66.75 164 PRO A C 1
ATOM 1296 O O . PRO A 1 164 ? -10.987 4.206 29.243 1.00 66.75 164 PRO A O 1
ATOM 1299 N N . ALA A 1 165 ? -12.714 2.955 28.485 1.00 57.28 165 ALA A N 1
ATOM 1300 C CA . ALA A 1 165 ? -13.803 3.816 28.957 1.00 57.28 165 ALA A CA 1
ATOM 1301 C C . ALA A 1 165 ? -13.881 3.933 30.489 1.00 57.28 165 ALA A C 1
ATOM 1303 O O . ALA A 1 165 ? -13.598 2.926 31.185 1.00 57.28 165 ALA A O 1
#

Sequence (165 aa):
RYSHLVPDEAGPRRTGEGRDDWPPEEFRSKTGPYAELGRPQEARDEEFERIITERRVIDDVEPSEGDQVIFDGDQLHRLLHAREVYTLFYVGFAANMCVLHRDYGMRAMAARGYDVVLVRDATSAIEMADTLDNLEITAASVRDVEVGVGYSVLTGDLIESAEPA

pLDDT: mean 90.48, std 11.51, range [50.22, 98.62]

Organism: NCBI:txid408172

Solvent-accessible surface area (backbone atoms only — not comparable to full-atom values): 10094 Å² total; per-residue (Å²): 138,63,69,87,76,55,58,87,83,68,60,74,86,83,75,94,74,79,86,63,76,72,76,47,64,48,64,75,71,28,35,81,96,33,37,89,77,41,79,82,90,53,78,67,53,60,56,46,53,48,50,70,71,69,61,72,76,55,81,96,71,49,82,55,96,88,61,83,88,73,92,47,27,67,58,47,51,53,53,29,61,77,63,74,55,55,71,45,80,45,67,44,71,26,42,75,41,48,48,40,67,33,64,66,10,46,50,43,37,34,75,72,70,35,48,37,31,34,28,57,78,52,40,41,30,79,60,50,92,90,29,48,92,75,41,47,49,32,57,49,32,51,50,48,34,59,75,73,63,36,49,69,44,47,58,67,61,53,54,62,70,69,54,84,132

Mean predicted aligned error: 7.46 Å

InterPro domains:
  IPR000868 Isochorismatase-like domain [PF00857] (42-131)
  IPR036380 Isochorismatase-like superfamily [G3DSA:3.40.50.850] (3-164)
  IPR036380 Isochorismatase-like superfamily [SSF52499] (56-136)

Secondary structure (DSSP, 8-state):
--GGGS-GGG-SPP-SS---SPSPHHHHTT-GGGGGGSPPP-HHHHHHHHHHHH----GGG---TT-----SHHHHHHHHHHTT--EEEEEEE-IIIIIHHSTTSHHHHHHTT-EEEEEEEEEE----TTTGGGTHHHHHHHHHHHHHT-EEE-HHHHHHHHS--

Foldseek 3Di:
DCPVVQPPVNDDPDDDDDDDCPPPPCCVVCHDPRVVVDDDDDPVVVVVVVCVVPDDDDPVDHDDPPDDDDDAQVVVVVVCVVVVHQEDEDAEDDLVPDQDDGCNHQQNSVVVVGAYEYQLVRHAHPDDPVCVVPSVVSVVSQVCCVPPGHYYDHPVVVVVVPDDD

Nearest PDB structures (foldseek):
  2wt4-assembly1_A  TM=4.939E-01 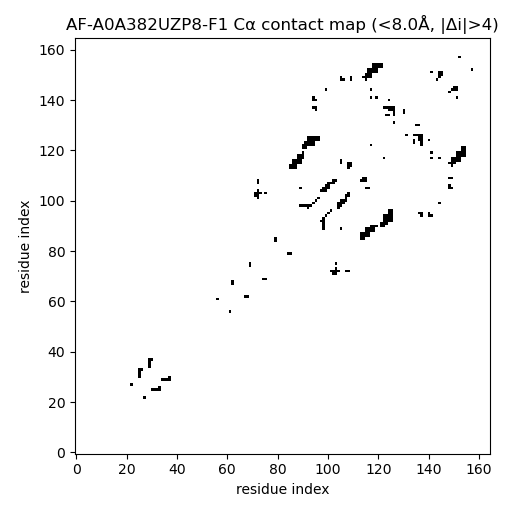 e=5.087E+00  Helicobacter pylori
  6eok-assembly1_D  TM=4.636E-01  e=8.621E+00  Escherichia coli K-12

Radius of gyration: 20.55 Å; Cα contacts (8 Å, |Δi|>4): 164; chains: 1; bounding box: 46×44×60 Å